Protein AF-A0A6V7J0N3-F1 (afdb_monomer_lite)

Structure (mmCIF, N/CA/C/O backbone):
data_AF-A0A6V7J0N3-F1
#
_entry.id   AF-A0A6V7J0N3-F1
#
loop_
_atom_site.group_PDB
_atom_site.id
_atom_site.type_symbol
_atom_site.label_atom_id
_atom_site.label_alt_id
_atom_site.label_comp_id
_atom_site.label_asym_id
_atom_site.label_entity_id
_atom_site.label_seq_id
_atom_site.pdbx_PDB_ins_code
_atom_site.Cartn_x
_atom_site.Cartn_y
_atom_site.Cartn_z
_atom_site.occupancy
_atom_site.B_iso_or_equiv
_atom_site.auth_seq_id
_atom_site.auth_comp_id
_atom_site.auth_asym_id
_atom_site.auth_atom_id
_atom_site.pdbx_PDB_model_num
ATOM 1 N N . ASP A 1 1 ? -2.565 3.181 -8.518 1.00 84.00 1 ASP A N 1
ATOM 2 C CA . ASP A 1 1 ? -3.641 2.478 -7.779 1.00 84.00 1 ASP A CA 1
ATOM 3 C C . ASP A 1 1 ? -3.358 2.227 -6.304 1.00 84.00 1 ASP A C 1
ATOM 5 O O . ASP A 1 1 ? -4.227 2.527 -5.499 1.00 84.00 1 ASP A O 1
ATOM 9 N N . ILE A 1 2 ? -2.168 1.753 -5.905 1.00 93.88 2 ILE A N 1
ATOM 10 C CA . ILE A 1 2 ? -1.864 1.455 -4.484 1.00 93.88 2 ILE A CA 1
ATOM 11 C C . ILE A 1 2 ? -2.122 2.653 -3.557 1.00 93.88 2 ILE A C 1
ATOM 13 O O . ILE A 1 2 ? -2.730 2.485 -2.504 1.00 93.88 2 ILE A O 1
ATOM 17 N N . LEU A 1 3 ? -1.731 3.866 -3.969 1.00 94.56 3 LEU A N 1
ATOM 18 C CA . LEU A 1 3 ? -1.985 5.084 -3.191 1.00 94.56 3 LEU A CA 1
ATOM 19 C C . LEU A 1 3 ? -3.481 5.320 -2.954 1.00 94.56 3 LEU A C 1
ATOM 21 O O . LEU A 1 3 ? -3.874 5.593 -1.828 1.00 94.56 3 LEU A O 1
ATOM 25 N N . MET A 1 4 ? -4.318 5.134 -3.978 1.00 95.62 4 MET A N 1
ATOM 26 C CA . MET A 1 4 ? -5.772 5.290 -3.849 1.00 95.62 4 MET A CA 1
ATOM 27 C C . MET A 1 4 ? -6.384 4.236 -2.916 1.00 95.62 4 MET A C 1
ATOM 29 O O . MET A 1 4 ? -7.336 4.533 -2.201 1.00 95.62 4 MET A O 1
ATOM 33 N N . LEU A 1 5 ? -5.811 3.028 -2.872 1.00 94.75 5 LEU A N 1
ATOM 34 C CA . LEU A 1 5 ? -6.211 1.966 -1.942 1.00 94.75 5 LEU A CA 1
ATOM 35 C C . LEU A 1 5 ? -5.867 2.334 -0.486 1.00 94.75 5 LEU A C 1
ATOM 37 O O . LEU A 1 5 ? -6.706 2.226 0.407 1.00 94.75 5 LEU A O 1
ATOM 41 N N . CYS A 1 6 ? -4.641 2.810 -0.247 1.00 97.19 6 CYS A N 1
ATOM 42 C CA . CYS A 1 6 ? -4.169 3.196 1.086 1.00 97.19 6 CYS A CA 1
ATOM 43 C C . CYS A 1 6 ? -4.811 4.495 1.598 1.00 97.19 6 CYS A C 1
ATOM 45 O O . CYS A 1 6 ? -4.996 4.659 2.803 1.00 97.19 6 CYS A O 1
ATOM 47 N N . TRP A 1 7 ? -5.172 5.407 0.696 1.00 97.06 7 TRP A N 1
ATOM 48 C CA . TRP A 1 7 ? -5.822 6.683 1.006 1.00 97.06 7 TRP A CA 1
ATOM 49 C C . TRP A 1 7 ? -7.340 6.648 0.865 1.00 97.06 7 TRP A C 1
ATOM 51 O O . TRP A 1 7 ? -7.973 7.696 0.757 1.00 97.06 7 TRP A O 1
ATOM 61 N N . SER A 1 8 ? -7.950 5.461 0.908 1.00 97.50 8 SER A N 1
ATOM 62 C CA . SER A 1 8 ? -9.405 5.373 0.973 1.00 97.50 8 SER A CA 1
ATOM 63 C C . SER A 1 8 ? -9.947 6.242 2.114 1.00 97.50 8 SER A C 1
ATOM 65 O O . SER A 1 8 ? -9.474 6.166 3.260 1.00 97.50 8 SER A O 1
ATOM 67 N N . TYR A 1 9 ? -10.969 7.037 1.790 1.00 96.94 9 TYR A N 1
ATOM 68 C CA . TYR A 1 9 ? -11.697 7.863 2.748 1.00 96.94 9 TYR A CA 1
ATOM 69 C C . TYR A 1 9 ? -12.227 7.014 3.910 1.00 96.94 9 TYR A C 1
ATOM 71 O O . TYR A 1 9 ? -11.989 7.330 5.073 1.00 96.94 9 TYR A O 1
ATOM 79 N N . HIS A 1 10 ? -12.849 5.873 3.594 1.00 97.88 10 HIS A N 1
ATOM 80 C CA . HIS A 1 10 ? -13.306 4.910 4.592 1.00 97.88 10 HIS A CA 1
ATOM 81 C C . HIS A 1 10 ? -12.142 4.027 5.075 1.00 97.88 10 HIS A C 1
ATOM 83 O O . HIS A 1 10 ? -11.553 3.317 4.248 1.00 97.88 10 HIS A O 1
ATOM 89 N N . PRO A 1 11 ? -11.827 4.004 6.389 1.00 96.56 11 PRO A N 1
ATOM 90 C CA . PRO A 1 11 ? -10.724 3.210 6.935 1.00 96.56 11 PRO A CA 1
ATOM 91 C C . PRO A 1 11 ? -10.877 1.704 6.716 1.00 96.56 11 PRO A C 1
ATOM 93 O O . PRO A 1 11 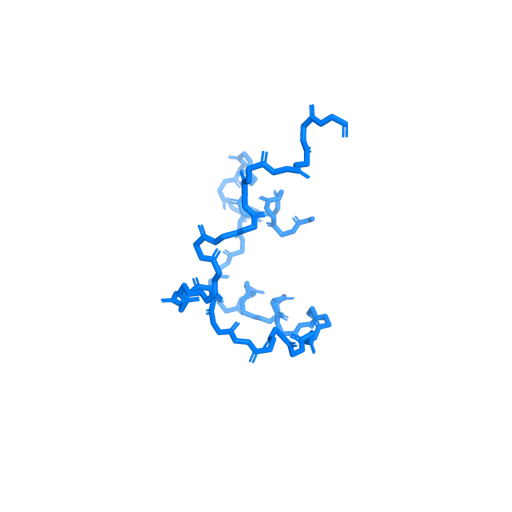? -9.888 1.034 6.450 1.00 96.56 11 PRO A O 1
ATOM 96 N N . ALA A 1 12 ? -12.109 1.188 6.754 1.00 97.19 12 ALA A N 1
ATOM 97 C CA . ALA A 1 12 ? -12.406 -0.234 6.558 1.00 97.19 12 ALA A CA 1
ATOM 98 C C . ALA A 1 12 ? -12.019 -0.763 5.162 1.00 97.19 12 ALA A C 1
ATOM 100 O O . ALA A 1 12 ? -11.853 -1.965 4.983 1.00 97.19 12 ALA A O 1
ATOM 101 N N . ASN A 1 13 ? -11.851 0.127 4.180 1.00 97.00 13 ASN A N 1
ATOM 102 C CA . ASN A 1 13 ? -11.441 -0.245 2.826 1.00 97.00 13 ASN A CA 1
ATOM 103 C C . ASN A 1 13 ? -9.914 -0.242 2.649 1.00 97.00 13 ASN A C 1
ATOM 105 O O . ASN A 1 13 ? -9.422 -0.673 1.604 1.00 97.00 13 ASN A O 1
ATOM 109 N N . ARG A 1 14 ? -9.156 0.274 3.626 1.00 97.56 14 ARG A N 1
ATOM 110 C CA . ARG A 1 14 ? -7.692 0.293 3.559 1.00 97.56 14 ARG A CA 1
ATOM 111 C C . ARG A 1 14 ? -7.166 -1.125 3.792 1.00 97.56 14 ARG A C 1
ATOM 113 O O . ARG A 1 14 ? -7.696 -1.838 4.642 1.00 97.56 14 ARG A O 1
ATOM 120 N N . PRO A 1 15 ? -6.142 -1.556 3.045 1.00 97.50 15 PRO A N 1
ATOM 121 C CA . PRO A 1 15 ? -5.591 -2.887 3.214 1.00 97.50 15 PRO A CA 1
ATOM 122 C C . PRO A 1 15 ? -4.792 -2.956 4.518 1.00 97.50 15 PRO A C 1
ATOM 124 O O . PRO A 1 15 ? -4.123 -1.994 4.898 1.00 97.50 15 PRO A O 1
ATOM 127 N N . ASP A 1 16 ? -4.817 -4.115 5.171 1.00 97.38 16 ASP A N 1
ATOM 128 C CA . ASP A 1 16 ? -3.815 -4.436 6.182 1.00 97.38 16 ASP A CA 1
ATOM 129 C C . ASP A 1 16 ? -2.432 -4.638 5.536 1.00 97.38 16 ASP A C 1
ATOM 131 O O . ASP A 1 16 ? -2.271 -4.692 4.309 1.00 97.38 16 ASP A O 1
ATOM 135 N N . PHE A 1 17 ? -1.406 -4.747 6.379 1.00 97.06 17 PHE A N 1
ATOM 136 C CA . PHE A 1 17 ? -0.033 -4.890 5.905 1.00 97.06 17 PHE A CA 1
ATOM 137 C C . PHE A 1 17 ? 0.197 -6.180 5.112 1.00 97.06 17 PHE A C 1
ATOM 139 O O . PHE A 1 17 ? 0.958 -6.157 4.145 1.00 97.06 17 PHE A O 1
ATOM 146 N N . SER A 1 18 ? -0.479 -7.279 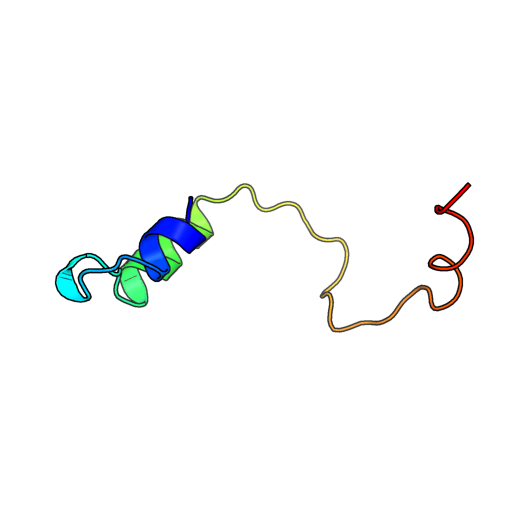5.457 1.00 97.50 18 SER A N 1
ATOM 147 C CA . SER A 1 18 ? -0.362 -8.550 4.737 1.00 97.50 18 SER A CA 1
ATOM 148 C C . SER A 1 18 ? -0.882 -8.419 3.304 1.00 97.50 18 SER A C 1
ATOM 150 O O . SER A 1 18 ? -0.192 -8.782 2.351 1.00 97.50 18 SER A O 1
ATOM 152 N N . LYS A 1 19 ? -2.058 -7.814 3.121 1.00 96.06 19 LYS A N 1
ATOM 153 C CA . LYS A 1 19 ? -2.674 -7.577 1.811 1.00 96.06 19 LYS A CA 1
ATOM 154 C C . LYS A 1 19 ? -1.909 -6.538 0.995 1.00 96.06 19 LYS A C 1
ATOM 156 O O . LYS A 1 19 ? -1.800 -6.669 -0.229 1.00 96.06 19 LYS A O 1
ATOM 161 N N . LEU A 1 20 ? -1.353 -5.520 1.654 1.00 96.06 20 LEU A N 1
ATOM 162 C CA . LEU A 1 20 ? -0.480 -4.542 1.012 1.00 96.06 20 LEU A CA 1
ATOM 163 C C . LEU A 1 20 ? 0.803 -5.203 0.488 1.00 96.06 20 LEU A C 1
ATOM 165 O O . LEU A 1 20 ? 1.157 -4.978 -0.668 1.00 96.06 20 LEU A O 1
ATOM 169 N N . LEU A 1 21 ? 1.449 -6.064 1.283 1.00 94.69 21 LEU A N 1
ATOM 170 C CA . LEU A 1 21 ? 2.639 -6.815 0.875 1.00 94.69 21 LEU A CA 1
ATOM 171 C C . LEU A 1 21 ? 2.362 -7.664 -0.371 1.00 94.69 21 LEU A C 1
ATOM 173 O O . LEU A 1 21 ? 3.060 -7.522 -1.372 1.00 94.69 21 LEU A O 1
ATOM 177 N N . THR A 1 22 ? 1.284 -8.453 -0.365 1.00 95.62 22 THR A N 1
ATOM 178 C CA . THR A 1 22 ? 0.888 -9.258 -1.533 1.00 95.62 22 THR A CA 1
ATOM 179 C C . THR A 1 22 ? 0.612 -8.396 -2.769 1.00 95.62 22 THR A C 1
ATOM 181 O O . THR A 1 22 ? 0.859 -8.812 -3.900 1.00 95.62 22 THR A O 1
ATOM 184 N N . THR A 1 23 ? 0.089 -7.182 -2.584 1.00 94.00 23 THR A N 1
ATOM 185 C CA . THR A 1 23 ? -0.143 -6.241 -3.691 1.00 94.00 23 THR A CA 1
ATOM 186 C C . THR A 1 23 ? 1.178 -5.706 -4.251 1.00 94.00 23 THR A C 1
ATOM 188 O O . THR A 1 23 ? 1.330 -5.612 -5.468 1.00 94.00 23 THR A O 1
ATOM 191 N N . LEU A 1 24 ? 2.148 -5.401 -3.385 1.00 91.69 24 LEU A N 1
ATOM 192 C CA . LEU A 1 24 ? 3.481 -4.938 -3.776 1.00 91.69 24 LEU A CA 1
ATOM 193 C C . LEU A 1 24 ? 4.291 -6.028 -4.491 1.00 91.69 24 LEU A C 1
ATOM 195 O O . LEU A 1 24 ? 4.982 -5.729 -5.461 1.00 91.69 24 LEU A O 1
ATOM 199 N N . GLU A 1 25 ? 4.173 -7.289 -4.076 1.00 92.50 25 GLU A N 1
ATOM 200 C CA . GLU A 1 25 ? 4.861 -8.426 -4.708 1.00 92.50 25 GLU A CA 1
ATOM 201 C C . GLU A 1 25 ? 4.433 -8.676 -6.159 1.00 92.50 25 GLU A C 1
ATOM 203 O O . GLU A 1 25 ? 5.224 -9.196 -6.951 1.00 92.50 25 GLU A O 1
ATOM 208 N N . LYS A 1 26 ? 3.198 -8.293 -6.509 1.00 90.88 26 LYS A N 1
ATOM 209 C CA . LYS A 1 26 ? 2.649 -8.385 -7.871 1.00 90.88 26 LYS A CA 1
ATOM 210 C C . LYS A 1 26 ? 3.166 -7.295 -8.802 1.00 90.88 26 LYS A C 1
ATOM 212 O O . LYS A 1 26 ? 3.000 -7.414 -10.015 1.00 90.88 26 LYS A O 1
ATOM 217 N N . LEU A 1 27 ? 3.754 -6.225 -8.265 1.00 87.69 27 LEU A N 1
ATOM 218 C CA . LEU A 1 27 ? 4.340 -5.194 -9.107 1.00 87.69 27 LEU A CA 1
ATOM 219 C C . LEU A 1 27 ? 5.527 -5.781 -9.874 1.00 87.69 27 LEU A C 1
ATOM 221 O O . LEU A 1 27 ? 6.305 -6.561 -9.314 1.00 87.69 27 LEU A O 1
ATOM 225 N N . PRO A 1 28 ? 5.713 -5.396 -11.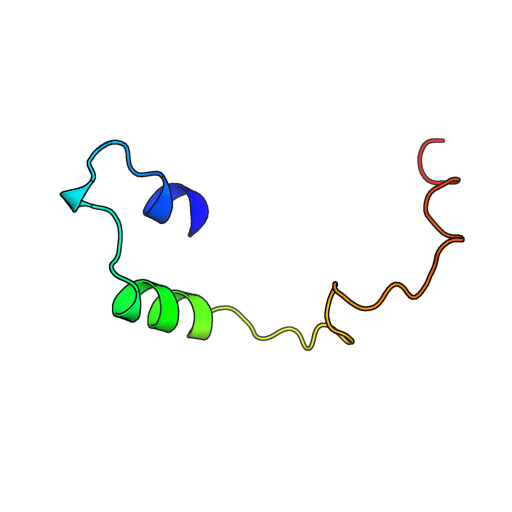147 1.00 87.31 28 PRO A N 1
ATOM 226 C CA . PRO A 1 28 ? 6.887 -5.806 -11.889 1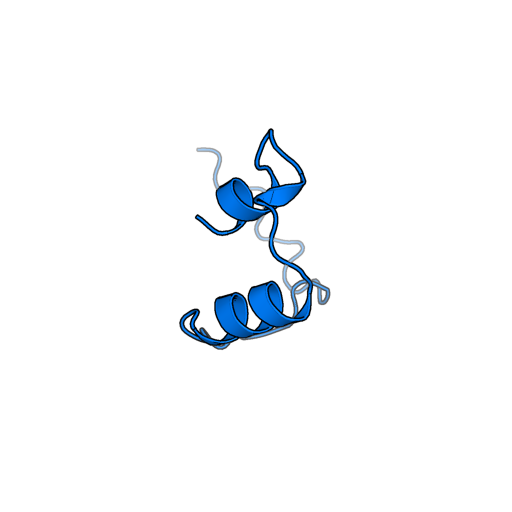.00 87.31 28 PRO A CA 1
ATOM 227 C C . PRO A 1 28 ? 8.124 -5.348 -11.121 1.00 87.31 28 PRO A C 1
ATOM 229 O O . PRO A 1 28 ? 8.354 -4.149 -10.932 1.00 87.31 28 PRO A O 1
ATOM 232 N N . ARG A 1 29 ? 8.935 -6.311 -10.673 1.00 74.56 29 ARG A N 1
ATOM 233 C CA . ARG A 1 29 ? 10.217 -6.031 -10.030 1.00 74.56 29 ARG A CA 1
ATOM 234 C C . ARG A 1 29 ? 11.174 -5.527 -11.102 1.00 74.56 29 ARG A C 1
ATOM 236 O O . ARG A 1 29 ? 12.006 -6.273 -11.614 1.00 74.56 29 ARG A O 1
ATOM 243 N N . LYS A 1 30 ? 11.082 -4.243 -11.458 1.00 66.56 30 LYS A N 1
ATOM 244 C CA . LYS A 1 30 ? 12.236 -3.577 -12.054 1.00 66.56 30 LYS A CA 1
ATOM 245 C C . LYS A 1 30 ? 13.339 -3.715 -11.020 1.00 66.56 30 LYS A C 1
ATOM 247 O O . LYS A 1 30 ? 13.176 -3.269 -9.885 1.00 66.56 30 LYS A O 1
ATOM 252 N N . ARG A 1 31 ? 14.455 -4.339 -11.405 1.00 60.69 31 ARG A N 1
ATOM 253 C CA . ARG A 1 31 ? 15.713 -4.144 -10.693 1.00 60.69 31 ARG A CA 1
ATOM 254 C C . ARG A 1 31 ? 15.997 -2.653 -10.796 1.00 60.69 31 ARG A C 1
ATOM 256 O O . ARG A 1 31 ? 16.612 -2.200 -11.757 1.00 60.69 31 ARG A O 1
ATOM 263 N N . LEU A 1 32 ? 15.485 -1.878 -9.840 1.00 59.25 32 LEU A N 1
ATOM 264 C CA . LEU A 1 32 ? 16.071 -0.595 -9.517 1.00 59.25 32 LEU A CA 1
ATOM 265 C C . LEU A 1 32 ? 17.533 -0.943 -9.335 1.00 59.25 32 LEU A C 1
ATOM 267 O O . LEU A 1 32 ? 17.852 -1.822 -8.533 1.00 59.25 32 LEU A O 1
ATOM 271 N N . ALA A 1 33 ? 18.405 -0.373 -10.163 1.00 60.59 33 ALA A N 1
ATOM 272 C CA . ALA A 1 33 ? 19.798 -0.786 -10.159 1.00 60.59 33 ALA A CA 1
ATOM 273 C C . ALA A 1 33 ? 20.387 -0.705 -8.732 1.00 60.59 33 ALA A C 1
ATOM 275 O O . ALA A 1 33 ? 21.417 -1.317 -8.464 1.00 60.59 33 ALA A O 1
ATOM 276 N N . ARG A 1 34 ? 19.776 0.104 -7.841 1.00 60.31 34 ARG A N 1
ATOM 277 C CA . ARG A 1 34 ? 20.324 0.621 -6.583 1.00 60.31 34 ARG A CA 1
ATOM 278 C C . ARG A 1 34 ? 19.158 1.079 -5.679 1.00 60.31 34 ARG A C 1
ATOM 280 O O . ARG A 1 34 ? 18.120 1.491 -6.196 1.00 60.31 34 ARG A O 1
ATOM 287 N N . SER A 1 35 ? 19.320 1.028 -4.354 1.00 55.53 35 SER A N 1
ATOM 288 C CA . SER A 1 35 ? 18.363 1.621 -3.401 1.00 55.53 35 SER A CA 1
ATOM 289 C C . SER A 1 35 ? 18.357 3.158 -3.527 1.00 55.53 35 SER A C 1
ATOM 291 O O . SER A 1 35 ? 19.447 3.729 -3.596 1.00 55.53 35 SER A O 1
ATOM 293 N N . PRO A 1 36 ? 17.199 3.856 -3.500 1.00 56.31 36 PRO A N 1
ATOM 294 C CA . PRO A 1 36 ? 17.129 5.326 -3.529 1.00 56.31 36 PRO A CA 1
ATOM 295 C C . PRO A 1 36 ? 17.870 6.024 -2.378 1.00 56.31 36 PRO A C 1
ATOM 297 O O . PRO A 1 36 ? 18.182 7.205 -2.473 1.00 56.31 36 PRO A O 1
ATOM 300 N N . SER A 1 37 ? 18.175 5.298 -1.297 1.00 65.31 37 SER A N 1
ATOM 301 C CA . SER A 1 37 ? 18.986 5.786 -0.175 1.00 65.31 37 SER A CA 1
ATOM 302 C C . SER A 1 37 ? 20.489 5.883 -0.478 1.00 65.31 37 SER A C 1
ATOM 304 O O . SER A 1 37 ? 21.253 6.302 0.387 1.00 65.31 37 SER A O 1
ATOM 306 N N . HIS A 1 38 ? 20.930 5.519 -1.687 1.00 53.16 38 HIS A N 1
ATOM 307 C CA . HIS A 1 38 ? 22.285 5.778 -2.172 1.00 53.16 38 HIS A CA 1
ATOM 308 C C . HIS A 1 38 ? 22.278 6.967 -3.152 1.00 53.16 38 HIS A C 1
ATOM 310 O O . HIS A 1 38 ? 21.762 6.824 -4.264 1.00 53.16 38 HIS A O 1
ATOM 316 N N . PRO A 1 39 ? 22.855 8.130 -2.795 1.00 58.84 39 PRO A N 1
ATOM 317 C CA . PRO A 1 39 ? 23.020 9.239 -3.726 1.00 58.84 39 PRO A CA 1
ATOM 318 C C . PRO A 1 39 ? 24.155 8.902 -4.692 1.00 58.84 39 PRO A C 1
ATOM 320 O O . PRO A 1 39 ? 25.262 8.585 -4.266 1.00 58.84 39 PRO A O 1
ATOM 323 N N . ILE A 1 40 ? 23.891 8.923 -5.999 1.00 59.69 40 ILE A N 1
ATOM 324 C CA . ILE A 1 40 ? 24.914 8.522 -6.986 1.00 59.69 40 ILE A CA 1
ATOM 325 C C . ILE A 1 40 ? 25.037 9.475 -8.163 1.00 59.69 40 ILE A C 1
ATOM 327 O O . ILE A 1 40 ? 25.784 9.198 -9.089 1.00 59.69 40 ILE A O 1
ATOM 331 N N . HIS A 1 41 ? 24.364 10.620 -8.126 1.00 53.97 41 HIS A N 1
ATOM 332 C CA . HIS A 1 41 ? 24.681 11.717 -9.031 1.00 53.97 41 HIS A CA 1
ATOM 333 C C . HIS A 1 41 ? 24.163 13.028 -8.436 1.00 53.97 41 HIS A C 1
ATOM 335 O O . HIS A 1 41 ? 23.024 13.421 -8.665 1.00 53.97 41 HIS A O 1
ATOM 341 N N . LEU A 1 42 ? 25.015 13.727 -7.680 1.00 54.16 42 LEU A N 1
ATOM 342 C CA . LEU A 1 42 ? 24.774 15.124 -7.292 1.00 54.16 42 LEU A CA 1
ATOM 343 C C . LEU A 1 42 ? 24.898 16.090 -8.494 1.00 54.16 4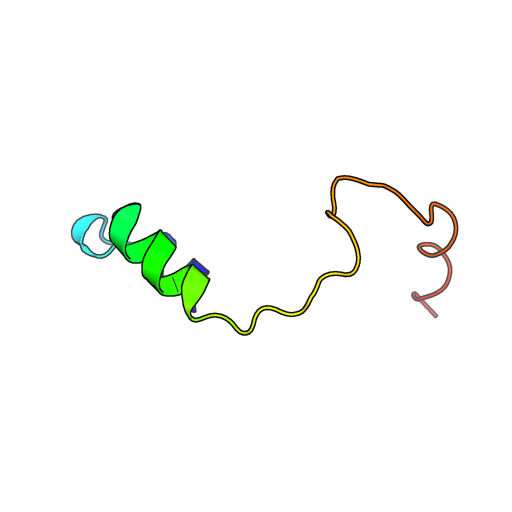2 LEU A C 1
ATOM 345 O O . LEU A 1 42 ? 24.795 17.296 -8.325 1.00 54.16 42 LEU A O 1
ATOM 349 N N . SER A 1 43 ? 25.134 15.578 -9.708 1.00 52.97 43 SER A N 1
ATOM 350 C CA . SER A 1 43 ? 25.451 16.375 -10.899 1.00 52.97 43 SER A CA 1
ATOM 351 C C . SER A 1 43 ? 24.452 16.237 -12.053 1.00 52.97 43 SER A C 1
ATOM 353 O O . SER A 1 43 ? 24.784 16.583 -13.179 1.00 52.97 43 SER A O 1
ATOM 355 N N . ARG A 1 44 ? 23.226 15.733 -11.834 1.00 54.31 44 ARG A N 1
ATOM 356 C CA . ARG A 1 44 ? 22.203 15.661 -12.905 1.00 54.31 44 ARG A CA 1
ATOM 357 C C . ARG A 1 44 ? 20.823 16.223 -12.542 1.00 54.31 44 ARG A C 1
ATOM 359 O O . ARG A 1 44 ? 19.820 15.766 -13.074 1.00 54.31 44 ARG A O 1
ATOM 366 N N . SER A 1 45 ? 20.779 17.249 -11.691 1.00 57.97 45 SER A N 1
ATOM 367 C CA . SER A 1 45 ? 19.526 17.952 -11.354 1.00 57.97 45 SER A CA 1
ATOM 368 C C . SER A 1 45 ? 19.522 19.449 -11.694 1.00 57.97 45 SER A C 1
ATOM 370 O O . SER A 1 45 ? 18.693 20.170 -11.154 1.00 57.97 45 SER A O 1
ATOM 372 N N . ALA A 1 46 ? 20.408 19.933 -12.574 1.00 54.06 46 ALA A N 1
ATOM 373 C CA . ALA A 1 46 ? 20.432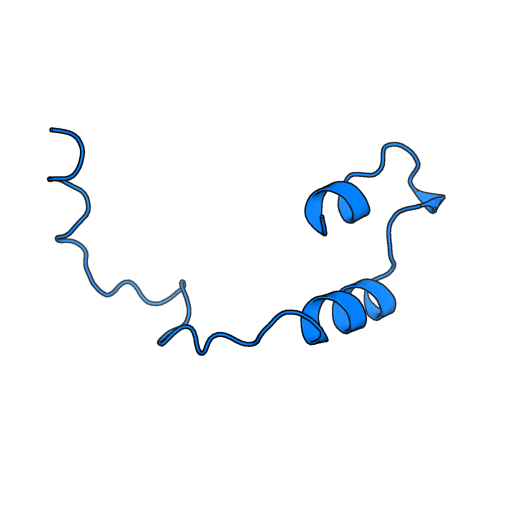 21.352 -12.967 1.00 54.06 46 ALA A CA 1
ATOM 374 C C . ALA A 1 46 ? 20.088 21.636 -14.445 1.00 54.06 46 ALA A C 1
ATOM 376 O O . ALA A 1 46 ? 19.820 22.783 -14.775 1.00 54.06 46 ALA A O 1
ATOM 377 N N . GLU A 1 47 ? 20.028 20.636 -15.334 1.00 52.22 47 GLU A N 1
ATOM 378 C CA . GLU A 1 47 ? 19.856 20.868 -16.786 1.00 52.22 47 GLU A CA 1
ATOM 379 C C . GLU A 1 47 ? 18.694 20.065 -17.396 1.00 52.22 47 GLU A C 1
ATOM 381 O O . GLU A 1 47 ? 18.850 19.369 -18.391 1.00 52.22 47 GLU A O 1
ATOM 386 N N . SER A 1 48 ? 17.507 20.120 -16.791 1.00 50.25 48 SER A N 1
ATOM 387 C CA . SER A 1 48 ? 16.283 19.617 -17.448 1.00 50.25 48 SER A CA 1
ATOM 388 C C . SER A 1 48 ? 15.091 20.555 -17.240 1.00 50.25 48 SER A C 1
ATOM 390 O O . SER A 1 48 ? 13.954 20.107 -17.098 1.00 50.25 48 SER A O 1
ATOM 392 N N . VAL A 1 49 ? 15.373 21.858 -17.183 1.00 50.69 49 VAL A N 1
ATOM 393 C CA . VAL A 1 49 ? 14.376 22.944 -17.133 1.00 50.69 49 VAL A CA 1
ATOM 394 C C . VAL A 1 49 ? 14.497 23.913 -18.320 1.00 50.69 49 VAL A C 1
ATOM 396 O O . VAL A 1 49 ? 13.911 24.990 -18.281 1.00 50.69 49 VAL A O 1
ATOM 399 N N . PHE A 1 50 ? 15.193 23.513 -19.389 1.00 44.88 50 PHE A N 1
ATOM 400 C CA . PHE A 1 50 ? 15.148 24.176 -20.696 1.00 44.88 50 PHE A CA 1
ATOM 401 C C . PHE A 1 50 ? 14.758 23.173 -21.777 1.00 44.88 50 PHE A C 1
ATOM 403 O O . PHE A 1 50 ? 15.266 22.029 -21.707 1.00 44.88 50 PHE A O 1
#

Organism: NCBI:txid1563983

Radius of gyration: 16.78 Å; chains: 1; bounding box: 39×33×28 Å

pLDDT: mean 78.2, std 19.32, range [44.88, 97.88]

Sequence (50 aa):
DILMLCWSYHPANRPDFSKLLTTLEKLPRKRLARSPSHPIHLSRSAESVF

Secondary structure (DSSP, 8-state):
-HHHHHT-SSGGGSPPHHHHHHHHHTS-----SS-TTS---TTSSSSS--

Foldseek 3Di:
DLVCQCPPPDPVSRDDPVVSVVVVVPPPPDPPVDDPVDDDPPPPDPPPPD